Protein AF-A0A916QG65-F1 (af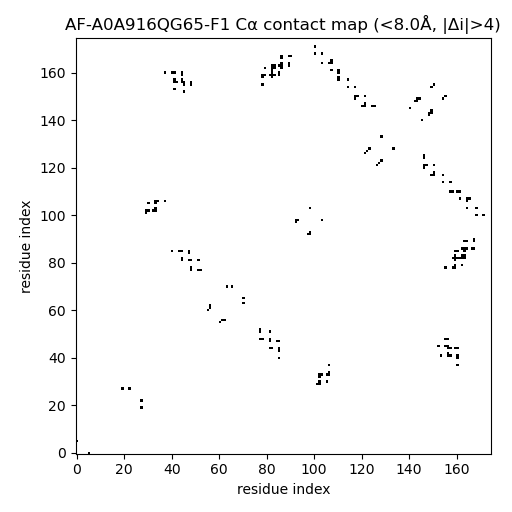db_monomer)

Mean predicted aligned error: 11.17 Å

Foldseek 3Di:
DDPVVVVVVVVVVVVVVVVQVVDDPVCNVLLVVLVVVLVVLLVQLLVQLVVLVVVCCVPVVDPDPDDPVVVVVVSVVSLLVSLVVSLVVVVVVCVVPPNDLSSLVSNLVVLVVVVVVLVVVCCVCPVVPDPPVVVVCPDPPPVCPDSVNCCVRVVSSSSSSNSSSVVVSVVVVVD

Organism: NCBI:txid2201249

Radius of gyration: 18.74 Å; Cα contacts (8 Å, |Δi|>4): 115; chains: 1; bounding box: 38×47×50 Å

pLDDT: mean 74.19, std 16.7, range [38.06, 95.38]

Sequence (175 aa):
MTWFEIVRIVALGLFLLILFALVKVENKRVFVKALLLLLIMIVVSTLCVVLLYLIDILTFGVTLNLKLGGQFLWLALILILAGIILYYFLRFLDRLHEIQIATLTVIEYYIQWTLIYVTVYQVAFSELGSDAIKKITKINASNLLDPSILVLFILPALISSWIAVVLLKNHKKAL

Solvent-accessible surface area (backbone atoms only — not comparable to full-atom values): 9614 Å² total; per-residue (Å²): 137,56,74,66,57,52,52,51,54,48,48,55,49,47,52,54,45,52,61,56,68,75,50,61,79,85,53,48,63,48,51,54,51,21,51,54,51,46,54,52,39,38,55,54,31,41,52,42,44,51,50,53,52,52,48,48,49,70,75,63,70,56,89,67,93,54,59,73,73,53,55,52,53,52,51,52,49,49,33,52,51,33,6,54,56,45,25,55,52,48,54,52,50,32,75,75,67,63,73,50,68,68,29,49,52,51,36,48,49,51,43,52,54,49,51,51,50,53,49,53,50,32,46,58,61,72,68,65,39,70,70,66,52,58,70,73,52,82,57,87,68,62,74,82,72,37,59,69,53,43,50,69,54,49,49,56,12,43,54,17,40,45,49,14,45,54,52,50,53,52,54,63,74,75,106

Secondary structure (DSSP, 8-state):
--HHHHHHHHHHHHHHHHHHHTS-GGGHHHHHHHHHHHHHHHHHHHHHHHHHHHHHHHHH-------HHHHHHHHHHHHHHHHHHHHHHHHHHHHHH---HHHHHHHHHHHHHHHHHHHHHHIIIIIS-SSHHHHH--S---GGG-HHHHHHHHHHHHHHHHHHHHHHHHHHH--

Structure (mmCIF, N/CA/C/O backbone):
data_AF-A0A916QG65-F1
#
_entry.id   AF-A0A916QG65-F1
#
loop_
_atom_site.group_PDB
_atom_site.id
_atom_site.type_symbol
_atom_site.label_atom_id
_atom_site.label_alt_id
_atom_site.label_comp_id
_atom_site.label_asym_id
_atom_site.label_entity_id
_atom_site.label_seq_id
_atom_site.pdbx_PDB_ins_code
_atom_site.Cartn_x
_atom_site.Cartn_y
_atom_site.Cartn_z
_atom_site.occupancy
_atom_site.B_iso_or_equiv
_atom_site.auth_seq_id
_atom_site.auth_comp_id
_atom_site.auth_asym_id
_atom_site.auth_atom_id
_atom_site.pdbx_PDB_model_num
ATOM 1 N N . MET A 1 1 ? -8.804 -20.542 -24.419 1.00 47.28 1 MET A N 1
ATOM 2 C CA . MET A 1 1 ? -8.420 -20.507 -22.993 1.00 47.28 1 MET A CA 1
ATOM 3 C C . MET A 1 1 ? -7.387 -21.604 -22.786 1.00 47.28 1 MET A C 1
ATOM 5 O O . MET A 1 1 ? -7.717 -22.765 -22.987 1.00 47.28 1 MET A O 1
ATOM 9 N N . THR A 1 2 ? -6.114 -21.260 -22.590 1.00 58.22 2 THR A N 1
ATOM 10 C CA . THR A 1 2 ? -5.028 -22.256 -22.564 1.00 58.22 2 THR A CA 1
ATOM 11 C C . THR A 1 2 ? -4.958 -22.929 -21.191 1.00 58.22 2 THR A C 1
ATOM 13 O O . THR A 1 2 ? -5.270 -22.314 -20.176 1.00 58.22 2 THR A O 1
ATOM 16 N N . TRP A 1 3 ? -4.544 -24.197 -21.144 1.00 38.06 3 TRP A N 1
ATOM 17 C CA . TRP A 1 3 ? -4.406 -24.998 -19.913 1.00 38.06 3 TRP A CA 1
ATOM 18 C C . TRP A 1 3 ? -3.640 -24.267 -18.791 1.00 38.06 3 TRP A C 1
ATOM 20 O O . TRP A 1 3 ? -4.000 -24.353 -17.621 1.00 38.06 3 TRP A O 1
ATOM 30 N N . PHE A 1 4 ? -2.647 -23.453 -19.154 1.00 40.69 4 PHE A N 1
ATOM 31 C CA . PHE A 1 4 ? -1.889 -22.617 -18.221 1.00 40.69 4 PHE A CA 1
ATOM 32 C C . PHE A 1 4 ? -2.692 -21.466 -17.594 1.00 40.69 4 PHE A C 1
ATOM 34 O O . PHE A 1 4 ? -2.468 -21.149 -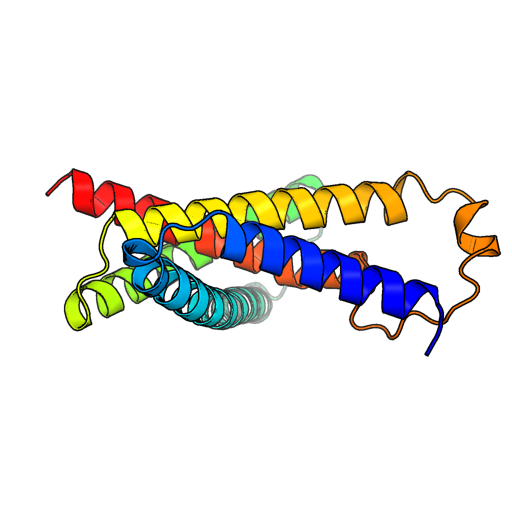16.429 1.00 40.69 4 PHE A O 1
ATOM 41 N N . GLU A 1 5 ? -3.634 -20.854 -18.316 1.00 45.16 5 GLU A N 1
ATOM 42 C CA . GLU A 1 5 ? -4.536 -19.827 -17.766 1.00 45.16 5 GLU A CA 1
ATOM 43 C C . GLU A 1 5 ? -5.450 -20.431 -16.696 1.00 45.16 5 GLU A C 1
ATOM 45 O O . GLU A 1 5 ? -5.646 -19.850 -15.632 1.00 45.16 5 GLU A O 1
ATOM 50 N N . ILE A 1 6 ? -5.940 -21.649 -16.948 1.00 49.03 6 ILE A N 1
ATOM 51 C CA . ILE A 1 6 ? -6.777 -22.397 -16.006 1.00 49.03 6 ILE A CA 1
ATOM 52 C C . ILE A 1 6 ? -5.970 -22.723 -14.750 1.00 49.03 6 ILE A C 1
ATOM 54 O O . ILE A 1 6 ? -6.428 -22.431 -13.653 1.00 49.03 6 ILE A O 1
ATOM 58 N N . VAL A 1 7 ? -4.741 -23.231 -14.886 1.00 53.44 7 VAL A N 1
ATOM 59 C CA . VAL A 1 7 ? -3.861 -23.519 -13.738 1.00 53.44 7 VAL A CA 1
ATOM 60 C C . VAL A 1 7 ? -3.555 -22.256 -12.923 1.00 53.44 7 VAL A C 1
ATOM 62 O O . VAL A 1 7 ? -3.520 -22.318 -11.697 1.00 53.44 7 VAL A O 1
ATOM 65 N N . ARG A 1 8 ? -3.388 -21.095 -13.568 1.00 50.28 8 ARG A N 1
ATOM 66 C CA . ARG A 1 8 ? -3.120 -19.812 -12.892 1.00 50.28 8 ARG A CA 1
ATOM 67 C C . ARG A 1 8 ? -4.330 -19.281 -12.129 1.00 50.28 8 ARG A C 1
ATOM 69 O O . ARG A 1 8 ? -4.194 -18.899 -10.970 1.00 50.28 8 ARG A O 1
ATOM 76 N N . ILE A 1 9 ? -5.508 -19.303 -12.748 1.00 60.38 9 ILE A N 1
ATOM 77 C CA . ILE A 1 9 ? -6.768 -18.903 -12.104 1.00 60.38 9 ILE A CA 1
ATOM 78 C C . ILE A 1 9 ? -7.106 -19.869 -10.964 1.00 60.38 9 ILE A C 1
ATOM 80 O O . ILE A 1 9 ? -7.526 -19.438 -9.894 1.00 60.38 9 ILE A O 1
ATOM 84 N N . VAL A 1 10 ? -6.853 -21.165 -11.154 1.00 58.31 10 VAL A N 1
ATOM 85 C CA . VAL A 1 10 ? -7.040 -22.197 -10.129 1.00 58.31 10 VAL A CA 1
ATOM 86 C C . VAL A 1 10 ? -6.043 -22.029 -8.983 1.00 58.31 10 VAL A C 1
ATOM 88 O O . VAL A 1 10 ? -6.447 -22.182 -7.839 1.00 58.31 10 VAL A O 1
ATOM 91 N N . ALA A 1 11 ? -4.788 -21.645 -9.237 1.00 60.34 11 ALA A N 1
ATOM 92 C CA . ALA A 1 11 ? -3.802 -21.378 -8.187 1.00 60.34 11 ALA A CA 1
ATOM 93 C C . ALA A 1 11 ? -4.138 -20.119 -7.368 1.00 60.34 11 ALA A C 1
ATOM 95 O O . ALA A 1 11 ? -4.067 -20.155 -6.142 1.00 60.34 11 ALA A O 1
ATOM 96 N N . LEU A 1 12 ? -4.567 -19.032 -8.021 1.00 60.31 12 LEU A N 1
ATOM 97 C CA . LEU A 1 12 ? -5.074 -17.826 -7.351 1.00 60.31 12 LEU A CA 1
ATOM 98 C C . LEU A 1 12 ? -6.352 -18.121 -6.553 1.00 60.31 12 LEU A C 1
ATOM 100 O O . LEU A 1 12 ? -6.478 -17.704 -5.404 1.00 60.31 12 LEU A O 1
ATOM 104 N N . GLY A 1 13 ? -7.267 -18.897 -7.135 1.0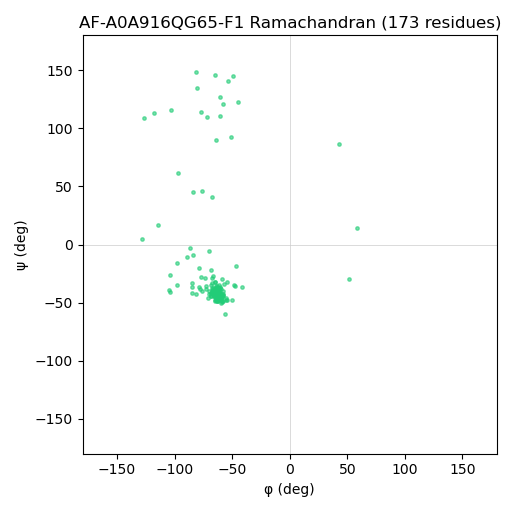0 67.06 13 GLY A N 1
ATOM 105 C CA . GLY A 1 13 ? -8.484 -19.363 -6.476 1.00 67.06 13 GLY A CA 1
ATOM 106 C C . GLY A 1 13 ? -8.194 -20.265 -5.277 1.00 67.06 13 GLY A C 1
ATOM 107 O O . GLY A 1 13 ? -8.800 -20.081 -4.228 1.00 67.06 13 GLY A O 1
ATOM 108 N N . LEU A 1 14 ? -7.231 -21.185 -5.390 1.00 57.72 14 LEU A N 1
ATOM 109 C CA . LEU A 1 14 ? -6.766 -22.053 -4.304 1.00 57.72 14 LEU A CA 1
ATOM 110 C C . LEU A 1 14 ? -6.076 -21.260 -3.202 1.00 57.72 14 LEU A C 1
ATOM 112 O O . LEU A 1 14 ? -6.323 -21.529 -2.035 1.00 57.72 14 LEU A O 1
ATOM 116 N N . PHE A 1 15 ? -5.262 -20.263 -3.542 1.00 64.56 15 PHE A N 1
ATOM 117 C CA . PHE A 1 15 ? -4.635 -19.389 -2.555 1.00 64.56 15 PHE A CA 1
ATOM 118 C C . PHE A 1 15 ? -5.687 -18.600 -1.762 1.00 64.56 15 PHE A C 1
ATOM 120 O O . PHE A 1 15 ? -5.664 -18.592 -0.530 1.00 64.56 15 PHE A O 1
ATOM 127 N N . LEU A 1 16 ? -6.678 -18.025 -2.452 1.00 59.81 16 LEU A N 1
ATOM 128 C CA . LEU A 1 16 ? -7.813 -17.346 -1.822 1.00 59.81 16 LEU A CA 1
ATOM 129 C C . LEU A 1 16 ? -8.686 -18.309 -0.999 1.00 59.81 16 LEU A C 1
ATOM 131 O O . LEU A 1 16 ? -9.133 -17.945 0.086 1.00 59.81 16 LEU A O 1
ATOM 135 N N . LEU A 1 17 ? -8.887 -19.546 -1.466 1.00 60.03 17 LEU A N 1
ATOM 136 C CA . LEU A 1 17 ? -9.632 -20.59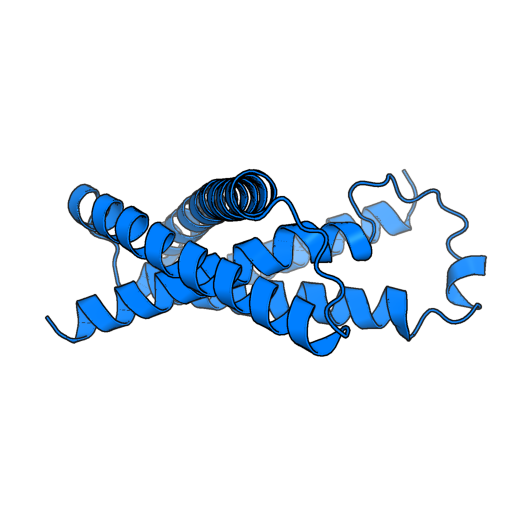3 -0.759 1.00 60.03 17 LEU A CA 1
ATOM 137 C C . LEU A 1 17 ? -8.898 -21.110 0.477 1.00 60.03 17 LEU A C 1
ATOM 139 O O . LEU A 1 17 ? -9.543 -21.323 1.493 1.00 60.03 17 LEU A O 1
ATOM 143 N N . ILE A 1 18 ? -7.578 -21.286 0.425 1.00 62.56 18 ILE A N 1
ATOM 144 C CA . ILE A 1 18 ? -6.756 -21.695 1.572 1.00 62.56 18 ILE A CA 1
ATOM 145 C C . ILE A 1 18 ? -6.781 -20.595 2.634 1.00 62.56 18 ILE A C 1
ATOM 147 O O . ILE A 1 18 ? -7.013 -20.880 3.808 1.00 62.56 18 ILE A O 1
ATOM 151 N N . LEU A 1 19 ? -6.646 -19.331 2.222 1.00 58.25 19 LEU A N 1
ATOM 152 C CA . LEU A 1 19 ? -6.799 -18.188 3.120 1.00 58.25 19 LEU A CA 1
ATOM 153 C C . LEU A 1 19 ? -8.211 -18.106 3.721 1.00 58.25 19 LEU A C 1
ATOM 155 O O . LEU A 1 19 ? -8.356 -17.785 4.896 1.00 58.25 19 LEU A O 1
ATOM 159 N N . PHE A 1 20 ? -9.249 -18.429 2.948 1.00 58.94 20 PHE A N 1
ATOM 160 C CA . PHE A 1 20 ? -10.633 -18.458 3.426 1.00 58.94 20 PHE A CA 1
ATOM 161 C C . PHE A 1 20 ? -10.928 -19.661 4.344 1.00 58.94 20 PHE A C 1
ATOM 163 O O . PHE A 1 20 ? -11.684 -19.534 5.309 1.00 58.94 20 PHE A O 1
ATOM 170 N N . ALA A 1 21 ? -10.326 -20.822 4.072 1.00 55.66 21 ALA A N 1
ATOM 171 C CA . ALA A 1 21 ? -10.514 -22.072 4.809 1.00 55.66 21 ALA A CA 1
ATOM 172 C C . ALA A 1 21 ? -9.753 -22.104 6.144 1.00 55.66 21 ALA A C 1
ATOM 174 O O . ALA A 1 21 ? -10.215 -22.736 7.091 1.00 55.66 21 ALA A O 1
ATOM 175 N N . LEU A 1 22 ? -8.635 -21.381 6.25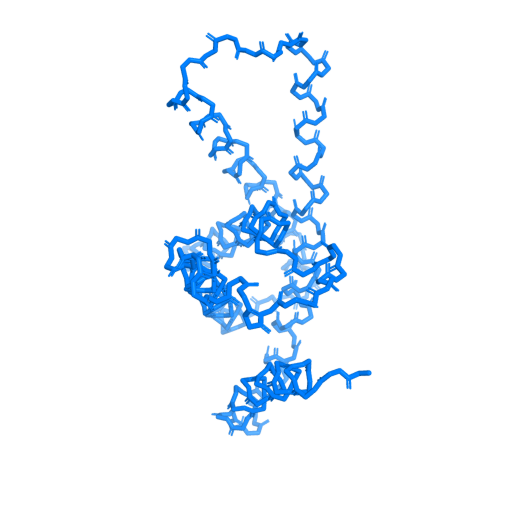7 1.00 56.47 22 LEU A N 1
ATOM 176 C CA . LEU A 1 22 ? -7.866 -21.247 7.501 1.00 56.47 22 LEU A CA 1
ATOM 177 C C . LEU A 1 22 ? -8.576 -20.406 8.582 1.00 56.47 22 LEU A C 1
ATOM 179 O O . LEU A 1 22 ? -8.098 -20.323 9.714 1.00 56.47 22 LEU A O 1
ATOM 183 N N . VAL A 1 23 ? -9.724 -19.788 8.279 1.00 52.91 23 VAL A N 1
ATOM 184 C CA . VAL A 1 23 ? -10.391 -18.832 9.175 1.00 52.91 23 VAL A CA 1
ATOM 185 C C . VAL A 1 23 ? -11.601 -19.455 9.884 1.00 52.91 23 VAL A C 1
ATOM 187 O O . VAL A 1 23 ? -12.626 -19.775 9.274 1.00 52.91 23 VAL A O 1
ATOM 190 N N . LYS A 1 24 ? -11.510 -19.557 11.222 1.00 53.09 24 LYS A N 1
ATOM 191 C CA . LYS A 1 24 ? -12.635 -19.885 12.121 1.00 53.09 24 LYS A CA 1
ATOM 192 C C . LYS A 1 24 ? -13.819 -18.930 11.896 1.00 53.09 24 LYS A C 1
ATOM 194 O O . LYS A 1 24 ? -13.641 -17.727 11.715 1.00 53.09 24 LYS A O 1
ATOM 199 N N . VAL A 1 25 ? -15.035 -19.480 11.945 1.00 52.06 25 VAL A N 1
ATOM 200 C CA . VAL A 1 25 ? -16.300 -18.864 11.489 1.00 52.06 25 VAL A CA 1
ATOM 201 C C . VAL A 1 25 ? -16.601 -17.481 12.097 1.00 52.06 25 VAL A C 1
ATOM 203 O O . VAL A 1 25 ? -17.131 -16.631 11.384 1.00 52.06 25 VAL A O 1
ATOM 206 N N . GLU A 1 26 ? -16.194 -17.198 13.338 1.00 52.47 26 GLU A N 1
ATOM 207 C CA . GLU A 1 26 ? -16.375 -15.875 13.970 1.00 52.47 26 GLU A CA 1
ATOM 208 C C . GLU A 1 26 ? -15.536 -14.755 13.325 1.00 52.47 26 GLU A C 1
ATOM 210 O O . GLU A 1 26 ? -16.001 -13.622 13.199 1.00 52.47 26 GLU A O 1
ATOM 215 N N . ASN A 1 27 ? -14.341 -15.064 12.812 1.00 62.19 27 ASN A N 1
ATOM 216 C CA . ASN A 1 27 ? -13.421 -14.071 12.240 1.00 62.19 27 ASN A CA 1
ATOM 217 C C . ASN A 1 27 ? -13.677 -13.767 10.754 1.00 62.19 27 ASN A C 1
ATOM 219 O O . ASN A 1 27 ? -13.040 -12.881 10.179 1.00 62.19 27 ASN A O 1
ATOM 223 N N . LYS A 1 28 ? -14.642 -14.445 10.117 1.00 68.81 28 LYS A N 1
ATOM 224 C CA . LYS A 1 28 ? -14.942 -14.263 8.685 1.00 68.81 28 LYS A CA 1
ATOM 225 C C . LYS A 1 28 ? -15.392 -12.838 8.351 1.00 68.81 28 LYS A C 1
ATOM 227 O O . LYS A 1 28 ? -15.033 -12.315 7.300 1.00 68.81 28 LYS A O 1
ATOM 232 N N . ARG A 1 29 ? -16.128 -12.173 9.252 1.00 73.75 29 ARG A N 1
ATOM 233 C CA . ARG A 1 29 ? -16.560 -10.776 9.049 1.00 73.75 29 ARG A CA 1
ATOM 234 C C . ARG A 1 29 ? -15.386 -9.798 9.064 1.00 73.75 29 ARG A C 1
ATOM 236 O O . ARG A 1 29 ? -15.355 -8.891 8.240 1.00 73.75 29 ARG A O 1
ATOM 243 N N . VAL A 1 30 ? -14.424 -9.995 9.968 1.00 78.62 30 VAL A N 1
ATOM 244 C CA . VAL A 1 30 ? -13.197 -9.182 10.048 1.00 78.62 30 VAL A CA 1
ATOM 245 C C . VAL A 1 30 ? -12.377 -9.342 8.769 1.00 78.62 30 VAL A C 1
ATOM 247 O O . VAL A 1 30 ? -11.908 -8.357 8.214 1.00 78.62 30 VAL A O 1
ATOM 250 N N . PHE A 1 31 ? -12.286 -10.568 8.255 1.00 76.69 31 PHE A N 1
ATOM 251 C CA . PHE A 1 31 ? -11.566 -10.889 7.025 1.00 76.69 31 PHE A CA 1
ATOM 252 C C . PHE A 1 31 ? -12.193 -10.238 5.782 1.00 76.69 31 PHE A C 1
ATOM 254 O O . PHE A 1 31 ? -11.507 -9.558 5.028 1.00 76.69 31 PHE A O 1
ATOM 261 N N . VAL A 1 32 ? -13.513 -10.361 5.597 1.00 78.69 32 VAL A N 1
ATOM 262 C CA . VAL A 1 32 ? -14.213 -9.722 4.465 1.00 78.69 32 VAL A CA 1
ATOM 263 C C . VAL A 1 32 ? -14.130 -8.196 4.549 1.00 78.69 32 VAL A C 1
ATOM 265 O O . VAL A 1 32 ? -13.879 -7.544 3.538 1.00 78.69 32 VAL A O 1
ATOM 268 N N . LYS A 1 33 ? -14.282 -7.618 5.749 1.00 83.44 33 LYS A N 1
ATOM 269 C CA . LYS A 1 33 ? -14.088 -6.175 5.962 1.00 83.44 33 LYS A CA 1
ATOM 270 C C . LYS A 1 33 ? -12.662 -5.740 5.621 1.00 83.44 33 LYS A C 1
ATOM 272 O O . LYS A 1 33 ? -12.496 -4.727 4.952 1.00 83.44 33 LYS A O 1
ATOM 277 N N . ALA A 1 34 ? -11.654 -6.504 6.045 1.00 84.38 34 ALA A N 1
ATOM 278 C CA . ALA A 1 34 ? -10.253 -6.243 5.728 1.00 84.38 34 ALA A CA 1
ATOM 279 C C . ALA A 1 34 ? -9.997 -6.293 4.217 1.00 84.38 34 ALA A C 1
ATOM 281 O O . ALA A 1 34 ? -9.349 -5.400 3.684 1.00 84.38 34 ALA A O 1
ATOM 282 N N . LEU A 1 35 ? -10.545 -7.292 3.522 1.00 83.50 35 LEU A N 1
ATOM 283 C CA . LEU A 1 35 ? -10.402 -7.426 2.075 1.00 83.50 35 LEU A CA 1
ATOM 284 C C . LEU A 1 35 ? -11.043 -6.245 1.334 1.00 83.50 35 LEU A C 1
ATOM 286 O O . LEU A 1 35 ? -10.414 -5.648 0.467 1.00 83.50 35 LEU A O 1
ATOM 290 N N . LEU A 1 36 ? -12.276 -5.878 1.697 1.00 84.62 36 LEU A N 1
ATOM 291 C CA . LEU A 1 36 ? -12.984 -4.758 1.076 1.00 84.62 36 LEU A CA 1
ATOM 292 C C . LEU A 1 36 ? -12.253 -3.435 1.334 1.00 84.62 36 LEU A C 1
ATOM 294 O O . LEU A 1 36 ? -12.052 -2.651 0.408 1.00 84.62 36 LEU A O 1
ATOM 298 N N . LEU A 1 37 ? -11.799 -3.214 2.570 1.00 88.31 37 LEU A N 1
ATOM 299 C CA . LEU A 1 37 ? -11.019 -2.033 2.925 1.00 88.31 37 LEU A CA 1
ATOM 300 C C . LEU A 1 37 ? -9.690 -1.992 2.157 1.00 88.31 37 LEU A C 1
ATOM 302 O O . LEU A 1 37 ? -9.338 -0.940 1.635 1.00 88.31 37 LEU A O 1
ATOM 306 N N . LEU A 1 38 ? -8.997 -3.124 2.006 1.00 87.00 38 LEU A N 1
ATOM 307 C CA . LEU A 1 38 ? -7.773 -3.217 1.209 1.00 87.00 38 LEU A CA 1
ATOM 308 C C . LEU A 1 38 ? -8.017 -2.872 -0.267 1.00 87.00 38 LEU A C 1
ATOM 310 O O . LEU A 1 38 ? -7.225 -2.138 -0.848 1.00 87.00 38 LEU A O 1
ATOM 314 N N . LEU A 1 39 ? -9.112 -3.342 -0.871 1.00 84.00 39 LEU A N 1
ATOM 315 C CA . LEU A 1 39 ? -9.452 -2.996 -2.257 1.00 84.00 39 LEU A CA 1
ATOM 316 C C . LEU A 1 39 ? -9.665 -1.487 -2.427 1.00 84.00 39 LEU A C 1
ATOM 318 O O . LEU A 1 39 ? -9.129 -0.896 -3.364 1.00 84.00 39 LEU A O 1
ATOM 322 N N 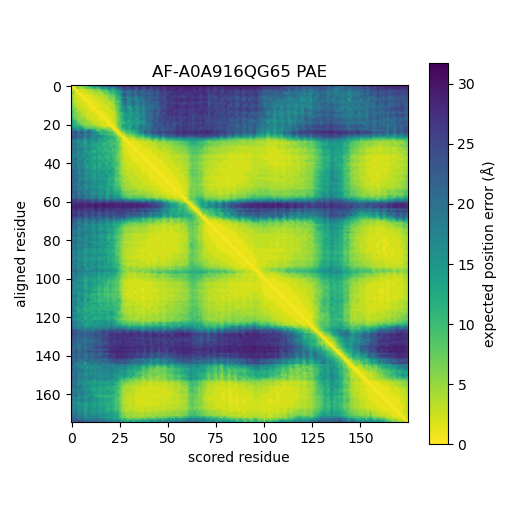. ILE A 1 40 ? -10.385 -0.851 -1.496 1.00 88.81 40 ILE A N 1
ATOM 323 C CA . ILE A 1 40 ? -10.550 0.610 -1.484 1.00 88.81 40 ILE A CA 1
ATOM 324 C C . ILE A 1 40 ? -9.187 1.293 -1.330 1.00 88.81 40 ILE A C 1
ATOM 326 O O . ILE A 1 40 ? -8.885 2.228 -2.068 1.00 88.81 40 ILE A O 1
ATOM 330 N N . MET A 1 41 ? -8.348 0.816 -0.406 1.00 90.44 41 MET A N 1
ATOM 331 C CA . MET A 1 41 ? -7.017 1.377 -0.172 1.00 90.44 41 MET A CA 1
ATOM 332 C C . MET A 1 41 ? -6.130 1.292 -1.410 1.00 90.44 41 MET A C 1
ATOM 334 O O . MET A 1 41 ? -5.479 2.278 -1.728 1.00 90.44 41 MET A O 1
ATOM 338 N N . ILE A 1 42 ? -6.146 0.175 -2.143 1.00 86.44 42 ILE A N 1
ATOM 339 C CA . ILE A 1 42 ? -5.380 0.024 -3.385 1.00 86.44 42 ILE A CA 1
ATOM 340 C C . ILE A 1 42 ? -5.830 1.060 -4.420 1.00 86.44 42 ILE A C 1
ATOM 342 O O . ILE A 1 42 ? -4.980 1.725 -5.001 1.00 86.44 42 ILE A O 1
ATOM 346 N N . VAL A 1 43 ? -7.139 1.247 -4.619 1.00 86.81 43 VAL A N 1
ATOM 347 C CA . VAL A 1 43 ? -7.668 2.229 -5.586 1.00 86.81 43 VAL A CA 1
ATOM 348 C C . VAL A 1 43 ? -7.329 3.666 -5.182 1.00 86.81 43 VAL A C 1
ATOM 350 O O . VAL A 1 43 ? -6.894 4.460 -6.009 1.00 86.81 43 VAL A O 1
ATOM 353 N N . VAL A 1 44 ? -7.501 4.023 -3.909 1.00 89.81 44 VAL A N 1
ATOM 354 C CA . VAL A 1 44 ? -7.161 5.373 -3.433 1.00 89.81 44 VAL A CA 1
ATOM 355 C C . VAL A 1 44 ? -5.650 5.600 -3.504 1.00 89.81 44 VAL A C 1
ATOM 357 O O . VAL A 1 44 ? -5.204 6.665 -3.920 1.00 89.81 44 VAL A O 1
ATOM 360 N N . SER A 1 45 ? -4.854 4.588 -3.158 1.00 90.50 45 SER A N 1
ATOM 361 C CA . SER A 1 45 ? -3.396 4.645 -3.213 1.00 90.50 45 SER A CA 1
ATOM 362 C C . SER A 1 45 ? -2.883 4.831 -4.640 1.00 90.50 45 SER A C 1
ATOM 364 O O . SER A 1 45 ? -2.050 5.708 -4.865 1.00 90.50 45 SER A O 1
ATOM 366 N N . THR A 1 46 ? -3.402 4.083 -5.622 1.00 87.00 46 THR A N 1
ATOM 367 C CA . THR A 1 46 ? -3.011 4.263 -7.029 1.00 87.00 46 THR A CA 1
ATOM 368 C C . THR A 1 46 ? -3.355 5.661 -7.526 1.00 87.00 46 THR A C 1
ATOM 370 O O . THR A 1 46 ? -2.505 6.304 -8.137 1.00 87.00 46 THR A O 1
ATOM 373 N N . LEU A 1 47 ? -4.550 6.174 -7.210 1.00 89.12 47 LEU A N 1
ATOM 374 C CA . LEU A 1 47 ? -4.933 7.548 -7.543 1.00 89.12 47 LEU A CA 1
ATOM 375 C C . LEU A 1 47 ? -3.986 8.570 -6.902 1.00 89.12 47 LEU A C 1
ATOM 377 O O . LEU A 1 47 ? -3.524 9.477 -7.589 1.00 89.12 47 LEU A O 1
ATOM 381 N N . CYS A 1 48 ? -3.639 8.410 -5.621 1.00 89.75 48 CYS A N 1
ATOM 382 C CA . CYS A 1 48 ? -2.687 9.290 -4.940 1.00 89.75 48 CYS A CA 1
ATOM 383 C C . CYS A 1 48 ? -1.299 9.266 -5.592 1.00 89.75 48 CYS A C 1
ATOM 385 O O . CYS A 1 48 ? -0.728 10.326 -5.830 1.00 89.75 48 CYS A O 1
ATOM 387 N N . VAL A 1 49 ? -0.762 8.083 -5.901 1.00 87.94 49 VAL A N 1
ATOM 388 C CA . VAL A 1 49 ? 0.554 7.947 -6.546 1.00 87.94 49 VAL A CA 1
ATOM 389 C C . VAL A 1 49 ? 0.549 8.591 -7.932 1.00 87.94 49 VAL A C 1
ATOM 391 O O . VAL A 1 49 ? 1.455 9.359 -8.245 1.00 87.94 49 VAL A O 1
ATOM 394 N N . VAL A 1 50 ? -0.486 8.338 -8.740 1.00 87.38 50 VAL A N 1
ATOM 395 C CA . VAL A 1 50 ? -0.623 8.937 -10.077 1.00 87.38 50 VAL A CA 1
ATOM 396 C C . VAL A 1 50 ? -0.729 10.459 -9.988 1.00 87.38 50 VAL A C 1
ATOM 398 O O . VAL A 1 50 ? -0.052 11.154 -10.739 1.00 87.38 50 VAL A O 1
ATOM 401 N N . LEU A 1 51 ? -1.524 10.992 -9.057 1.00 88.75 51 LEU A N 1
ATOM 402 C CA . LEU A 1 51 ? -1.654 12.437 -8.860 1.00 88.75 51 LEU A CA 1
ATOM 403 C C . LEU A 1 51 ? -0.334 13.082 -8.433 1.00 88.75 51 LEU A C 1
ATOM 405 O O . LEU A 1 51 ? 0.038 14.110 -8.988 1.00 88.75 51 LEU A O 1
ATOM 409 N N . LEU A 1 52 ? 0.393 12.480 -7.488 1.00 88.81 52 LEU A N 1
ATOM 410 C CA . LEU A 1 52 ? 1.698 12.991 -7.060 1.00 88.81 52 LEU A CA 1
ATOM 411 C C . LEU A 1 52 ? 2.717 12.972 -8.202 1.00 88.81 52 LEU A C 1
ATOM 413 O O . LEU A 1 52 ? 3.466 13.930 -8.362 1.00 88.81 52 LEU A O 1
ATOM 417 N N . TYR A 1 53 ? 2.702 11.924 -9.026 1.00 84.56 53 TYR A N 1
ATOM 418 C CA . TYR A 1 53 ? 3.561 11.831 -10.203 1.00 84.56 53 TYR A CA 1
ATOM 419 C C . TYR A 1 53 ? 3.200 12.870 -11.278 1.00 84.56 53 TYR A C 1
ATOM 421 O O . TYR A 1 53 ? 4.078 13.477 -11.882 1.00 84.56 53 TYR A O 1
ATOM 429 N N . LEU A 1 54 ? 1.906 13.135 -11.494 1.00 85.44 54 LEU A N 1
ATOM 430 C CA . LEU A 1 54 ? 1.451 14.192 -12.403 1.00 85.44 54 LEU A CA 1
ATOM 431 C C . LEU A 1 54 ? 1.851 15.585 -11.909 1.00 85.44 54 LEU A C 1
ATOM 433 O O . LEU A 1 54 ? 2.290 16.409 -12.708 1.00 85.44 54 LEU A O 1
ATOM 437 N N . ILE A 1 55 ? 1.709 15.846 -10.606 1.00 86.69 55 ILE A N 1
ATOM 438 C CA . ILE A 1 55 ? 2.141 17.108 -9.995 1.00 86.69 55 ILE A CA 1
ATOM 439 C C . ILE A 1 55 ? 3.641 17.296 -10.212 1.00 86.69 55 ILE A C 1
ATOM 441 O O . ILE A 1 55 ? 4.034 18.361 -10.672 1.00 86.69 55 ILE A O 1
ATOM 445 N N . ASP A 1 56 ? 4.448 16.264 -9.961 1.00 83.56 56 ASP A N 1
ATOM 446 C CA . ASP A 1 56 ? 5.901 16.296 -10.156 1.00 83.56 56 ASP A CA 1
ATOM 447 C C . ASP A 1 56 ? 6.290 16.706 -11.589 1.00 83.56 56 ASP A C 1
ATOM 449 O O . ASP A 1 56 ? 7.070 17.644 -11.784 1.00 83.56 56 ASP A O 1
ATOM 453 N N . ILE A 1 57 ? 5.657 16.091 -12.596 1.00 82.06 57 ILE A N 1
ATOM 454 C CA . ILE A 1 57 ? 5.857 16.438 -14.012 1.00 82.06 57 ILE A CA 1
ATOM 455 C C . ILE A 1 57 ? 5.494 17.905 -14.285 1.00 82.06 57 ILE A C 1
ATOM 457 O O . ILE A 1 57 ? 6.226 18.594 -14.995 1.00 82.06 57 ILE A O 1
ATOM 461 N N . LEU A 1 58 ? 4.379 18.393 -13.735 1.00 83.19 58 LEU A N 1
ATOM 462 C CA . LEU A 1 58 ? 3.889 19.755 -13.972 1.00 83.19 58 LEU A CA 1
ATOM 463 C C . LEU A 1 58 ? 4.723 20.830 -13.263 1.00 83.19 58 LEU A C 1
ATOM 465 O O . LEU A 1 58 ? 4.913 21.908 -13.822 1.00 83.19 58 LEU A O 1
ATOM 469 N N . THR A 1 59 ? 5.199 20.572 -12.042 1.00 79.31 59 THR A N 1
ATOM 470 C CA . THR A 1 59 ? 5.922 21.569 -11.238 1.00 79.31 59 THR A CA 1
ATOM 471 C C . THR A 1 59 ? 7.398 21.627 -11.565 1.00 79.31 59 THR A C 1
ATOM 473 O O . THR A 1 59 ? 7.968 22.715 -11.623 1.00 79.31 59 THR A O 1
ATOM 476 N N . PHE A 1 60 ? 8.030 20.471 -11.757 1.00 71.44 60 PHE A N 1
ATOM 477 C CA . PHE A 1 60 ? 9.466 20.419 -11.983 1.00 71.44 60 PHE A CA 1
ATOM 478 C C . PHE A 1 60 ? 9.811 20.326 -13.461 1.00 71.44 60 PH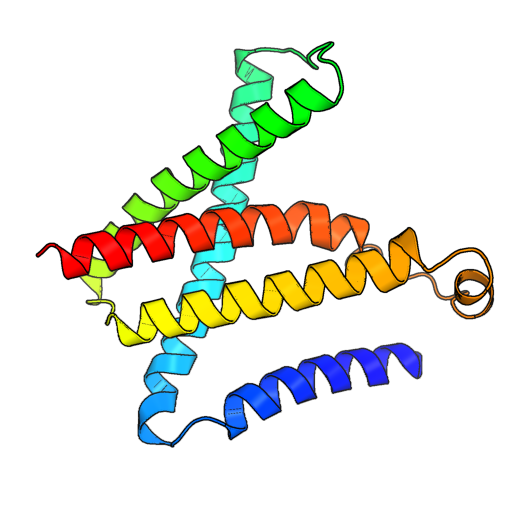E A C 1
ATOM 480 O O . PHE A 1 60 ? 10.949 20.622 -13.792 1.00 71.44 60 PHE A O 1
ATOM 487 N N . GLY A 1 61 ? 8.867 19.987 -14.354 1.00 64.56 61 GLY A N 1
ATOM 488 C CA . GLY A 1 61 ? 9.064 20.005 -15.812 1.00 64.56 61 GLY A CA 1
ATOM 489 C C . GLY A 1 61 ? 10.209 19.117 -16.302 1.00 64.56 61 GLY A C 1
ATOM 490 O O . GLY A 1 61 ? 10.691 19.276 -17.422 1.00 64.56 61 GLY A O 1
ATOM 491 N N . VAL A 1 62 ? 10.705 18.223 -15.453 1.00 56.50 62 VAL A N 1
ATOM 492 C CA . VAL A 1 62 ? 12.025 17.643 -15.616 1.00 56.50 62 VAL A CA 1
ATOM 493 C C . VAL A 1 62 ? 11.905 16.123 -15.591 1.00 56.50 62 VAL A C 1
ATOM 495 O O . VAL A 1 62 ? 11.745 15.488 -14.553 1.00 56.50 62 VAL A O 1
ATOM 498 N N . THR A 1 63 ? 12.111 15.517 -16.760 1.00 51.75 63 THR A N 1
ATOM 499 C CA . THR A 1 63 ? 12.812 14.234 -16.835 1.00 51.75 63 THR A CA 1
ATOM 500 C C . THR A 1 63 ? 14.237 14.479 -16.355 1.00 51.75 63 THR A C 1
ATOM 502 O O . THR A 1 63 ? 15.120 14.893 -17.107 1.00 51.75 63 THR A O 1
ATOM 505 N N . LEU A 1 64 ? 14.408 14.317 -15.047 1.00 50.72 64 LEU A N 1
ATOM 506 C CA . LEU A 1 64 ? 15.637 14.548 -14.305 1.00 50.72 64 LEU A CA 1
ATOM 507 C C . LEU A 1 64 ? 16.709 13.647 -14.907 1.00 50.72 64 LEU A C 1
ATOM 509 O O . LEU A 1 64 ? 16.588 12.421 -14.900 1.00 50.72 64 LEU A O 1
ATOM 513 N N . ASN A 1 65 ? 17.780 14.284 -15.381 1.00 51.78 65 ASN A N 1
ATOM 514 C CA . ASN A 1 65 ? 19.054 13.685 -15.775 1.00 51.78 65 ASN A CA 1
ATOM 515 C C . ASN A 1 65 ? 19.788 13.120 -14.533 1.00 51.78 65 ASN A C 1
ATOM 517 O O . ASN A 1 65 ? 20.984 13.320 -14.322 1.00 51.78 65 ASN A O 1
ATOM 521 N N . LEU A 1 66 ? 19.035 12.489 -13.631 1.00 54.78 66 LEU A N 1
ATOM 522 C CA . LEU A 1 66 ? 19.526 11.827 -12.442 1.00 54.78 66 LEU A CA 1
ATOM 523 C C . LEU A 1 66 ? 20.038 10.459 -12.841 1.00 54.78 66 LEU A C 1
ATOM 525 O O . LEU A 1 66 ? 19.356 9.693 -13.520 1.00 54.78 66 LEU A O 1
ATOM 529 N N . LYS A 1 67 ? 21.220 10.124 -12.328 1.00 59.91 67 LYS A N 1
ATOM 530 C CA . LYS A 1 67 ? 21.697 8.741 -12.294 1.00 59.91 67 LYS A CA 1
ATOM 531 C C . LYS A 1 67 ? 20.587 7.847 -11.723 1.00 59.91 67 LYS A C 1
ATOM 533 O O . LYS A 1 67 ? 19.888 8.273 -10.806 1.00 59.91 67 LYS A O 1
ATOM 538 N N . LEU A 1 68 ? 20.477 6.612 -12.217 1.00 55.88 68 LEU A N 1
ATOM 539 C CA . LEU A 1 68 ? 19.459 5.615 -11.830 1.00 55.88 68 LEU A CA 1
ATOM 540 C C . LEU A 1 68 ? 19.175 5.553 -10.312 1.00 55.88 68 LEU A C 1
ATOM 542 O O . LEU A 1 68 ? 18.025 5.419 -9.902 1.00 55.88 68 LEU A O 1
ATOM 546 N N . GLY A 1 69 ? 20.197 5.734 -9.465 1.00 58.75 69 GLY A N 1
ATOM 547 C CA . GLY A 1 69 ? 20.034 5.777 -8.004 1.00 58.75 69 GLY A CA 1
ATOM 548 C C . GLY A 1 69 ? 19.199 6.954 -7.472 1.00 58.75 69 GLY A C 1
ATOM 549 O O . GLY A 1 69 ? 18.481 6.796 -6.489 1.00 58.75 69 GLY A O 1
ATOM 550 N N . GLY A 1 70 ? 19.238 8.118 -8.125 1.00 74.06 70 GLY A N 1
ATOM 551 C CA . GLY A 1 70 ? 18.418 9.273 -7.756 1.00 74.06 70 GLY A CA 1
ATOM 552 C C . GLY A 1 70 ? 16.939 9.046 -8.061 1.00 74.06 70 GLY A C 1
ATOM 553 O O . GLY A 1 70 ? 16.095 9.325 -7.219 1.00 74.06 70 GLY A O 1
ATOM 554 N N . GLN A 1 71 ? 16.622 8.475 -9.226 1.00 71.88 71 GLN A N 1
ATOM 555 C CA . GLN A 1 71 ? 15.239 8.200 -9.646 1.00 71.88 71 GLN A CA 1
ATOM 556 C C . GLN A 1 71 ? 14.530 7.218 -8.704 1.00 71.88 71 GLN A C 1
ATOM 558 O O . GLN A 1 71 ? 13.360 7.406 -8.378 1.00 71.88 71 GLN A O 1
ATOM 563 N N . PHE A 1 72 ? 15.255 6.211 -8.206 1.00 73.88 72 PHE A N 1
ATOM 564 C CA . PHE A 1 72 ? 14.724 5.276 -7.216 1.00 73.88 72 PHE A CA 1
ATOM 565 C C . PHE A 1 72 ? 14.354 5.967 -5.893 1.00 73.88 72 PHE A C 1
ATOM 567 O O . PHE A 1 72 ? 13.261 5.751 -5.370 1.00 73.88 72 PHE A O 1
ATOM 574 N N . LEU A 1 73 ? 15.233 6.830 -5.371 1.00 81.69 73 LEU A N 1
ATOM 575 C CA . LEU A 1 73 ? 14.976 7.599 -4.147 1.00 81.69 73 LEU A CA 1
ATOM 576 C C . LEU A 1 73 ? 13.769 8.533 -4.293 1.00 81.69 73 LEU A C 1
ATOM 578 O O . LEU A 1 73 ? 12.956 8.622 -3.374 1.00 81.69 73 LEU A O 1
ATOM 582 N N . TRP A 1 74 ? 13.617 9.184 -5.447 1.00 82.75 74 TRP A N 1
ATOM 583 C CA . TRP A 1 74 ? 12.453 10.028 -5.729 1.00 82.75 74 TRP A CA 1
ATOM 584 C C . TRP A 1 74 ? 11.152 9.237 -5.749 1.00 82.75 74 TRP A C 1
ATOM 586 O O . TRP A 1 74 ? 10.180 9.642 -5.113 1.00 82.75 74 TRP A O 1
ATOM 596 N N . LEU A 1 75 ? 11.143 8.076 -6.406 1.00 82.81 75 LEU A N 1
ATOM 597 C CA . LEU A 1 75 ? 9.977 7.201 -6.406 1.00 82.81 75 LEU A CA 1
ATOM 598 C C . LEU A 1 75 ? 9.640 6.741 -4.982 1.00 82.81 75 LEU A C 1
ATOM 600 O O . LEU A 1 75 ? 8.488 6.839 -4.571 1.00 82.81 75 LEU A O 1
ATOM 604 N N . ALA A 1 76 ? 10.634 6.329 -4.192 1.00 86.94 76 ALA A N 1
ATOM 605 C CA . ALA A 1 76 ? 10.429 5.970 -2.790 1.00 86.94 76 ALA A CA 1
ATOM 606 C C . ALA A 1 76 ? 9.827 7.128 -1.970 1.00 86.94 76 ALA A C 1
ATOM 608 O O . ALA A 1 76 ? 8.920 6.906 -1.167 1.00 86.94 76 ALA A O 1
ATOM 609 N N . LEU A 1 77 ? 10.27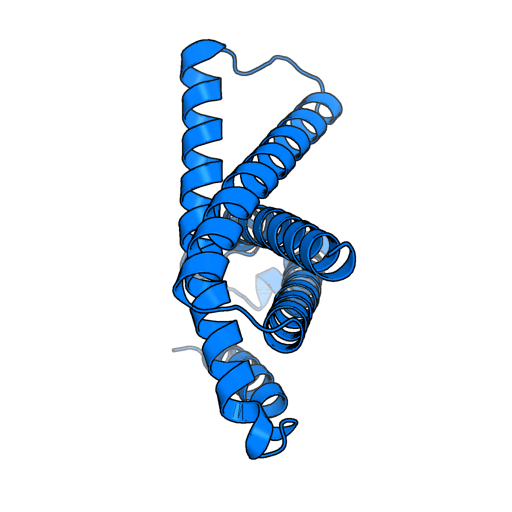3 8.366 -2.203 1.00 89.69 77 LEU A N 1
ATOM 610 C CA . LEU A 1 77 ? 9.733 9.554 -1.543 1.00 89.69 77 LEU A CA 1
ATOM 611 C C . LEU A 1 77 ? 8.261 9.799 -1.911 1.00 89.69 77 LEU A C 1
ATOM 613 O O . LEU A 1 77 ? 7.445 10.045 -1.022 1.00 89.69 77 LEU A O 1
ATOM 617 N N . ILE A 1 78 ? 7.899 9.648 -3.190 1.00 89.50 78 ILE A N 1
ATOM 618 C CA . ILE A 1 78 ? 6.503 9.709 -3.653 1.00 89.50 78 ILE A CA 1
ATOM 619 C C . ILE A 1 78 ? 5.655 8.637 -2.956 1.00 89.50 78 ILE A C 1
ATOM 621 O O . ILE A 1 78 ? 4.557 8.938 -2.489 1.00 89.50 78 ILE A O 1
ATOM 625 N N . LEU A 1 79 ? 6.160 7.405 -2.826 1.00 91.56 79 LEU A N 1
ATOM 626 C CA . LEU A 1 79 ? 5.438 6.319 -2.149 1.00 91.56 79 LEU A CA 1
ATOM 627 C C . LEU A 1 79 ? 5.208 6.602 -0.662 1.00 91.56 79 LEU A C 1
ATOM 629 O O . LEU A 1 79 ? 4.119 6.336 -0.148 1.00 91.56 79 LEU A O 1
ATOM 633 N N . ILE A 1 80 ? 6.210 7.154 0.026 1.00 93.56 80 ILE A N 1
ATOM 634 C CA . ILE A 1 80 ? 6.092 7.542 1.435 1.00 93.56 80 ILE A CA 1
ATOM 635 C C . ILE A 1 80 ? 5.043 8.646 1.589 1.00 93.56 80 ILE A C 1
ATOM 637 O O . ILE A 1 80 ? 4.148 8.523 2.426 1.00 93.56 80 ILE A O 1
ATOM 641 N N . LEU A 1 81 ? 5.098 9.689 0.754 1.00 92.94 81 LEU A N 1
ATOM 642 C CA . LEU A 1 81 ? 4.112 10.774 0.762 1.00 92.94 81 LEU A CA 1
ATOM 643 C C . LEU A 1 81 ? 2.698 10.258 0.474 1.00 92.94 81 LEU A C 1
ATOM 645 O O . LEU A 1 81 ? 1.766 10.588 1.209 1.00 92.94 81 LEU A O 1
ATOM 649 N N . ALA A 1 82 ? 2.540 9.390 -0.528 1.00 93.88 82 ALA A N 1
ATOM 650 C CA . ALA A 1 82 ? 1.269 8.737 -0.822 1.00 93.88 82 ALA A CA 1
ATOM 651 C C . ALA A 1 82 ? 0.758 7.940 0.387 1.00 93.88 82 ALA A C 1
ATOM 653 O O . ALA A 1 82 ? -0.415 8.033 0.737 1.00 93.88 82 ALA A O 1
ATOM 654 N N . GLY A 1 83 ? 1.637 7.191 1.065 1.00 93.81 83 GLY A N 1
ATOM 655 C CA . GLY A 1 83 ? 1.305 6.453 2.287 1.00 93.81 83 GLY A CA 1
ATOM 656 C C . GLY A 1 83 ? 0.846 7.353 3.438 1.00 93.81 83 GLY A C 1
ATOM 657 O O . GLY A 1 83 ? -0.105 7.014 4.139 1.00 93.81 83 GLY A O 1
ATOM 658 N N . ILE A 1 84 ? 1.458 8.529 3.607 1.00 94.94 84 ILE A N 1
ATOM 659 C CA . ILE A 1 84 ? 1.051 9.514 4.623 1.00 94.94 84 ILE A CA 1
ATOM 660 C C . ILE A 1 84 ? -0.323 10.112 4.291 1.00 94.94 84 ILE A C 1
ATOM 662 O O . ILE A 1 84 ? -1.180 10.208 5.170 1.00 94.94 84 ILE A O 1
ATOM 666 N N . ILE A 1 85 ? -0.573 10.482 3.032 1.00 94.19 85 ILE A N 1
ATOM 667 C CA . ILE A 1 85 ? -1.887 10.987 2.595 1.00 94.19 85 ILE A CA 1
ATOM 668 C C . ILE A 1 85 ? -2.963 9.919 2.828 1.00 94.19 85 ILE A C 1
ATOM 670 O O . ILE A 1 85 ? -4.015 10.192 3.413 1.00 94.19 85 ILE A O 1
ATOM 674 N N . LEU A 1 86 ? -2.668 8.679 2.440 1.00 94.62 86 LEU A N 1
ATOM 675 C CA . LEU A 1 86 ? -3.563 7.545 2.619 1.00 94.62 86 LEU A CA 1
ATOM 676 C C . LEU A 1 86 ? -3.799 7.218 4.102 1.00 94.62 86 LEU A C 1
ATOM 678 O O . LEU A 1 86 ? -4.900 6.815 4.466 1.00 94.62 86 LEU A O 1
ATOM 682 N N . TYR A 1 87 ? -2.817 7.447 4.978 1.00 95.38 87 TYR A N 1
ATOM 683 C CA . TYR A 1 87 ? -3.003 7.355 6.428 1.00 95.38 87 TYR A CA 1
ATOM 684 C C . TYR A 1 87 ? -4.070 8.336 6.931 1.00 95.38 87 TYR A C 1
ATOM 686 O O . TYR A 1 87 ? -4.940 7.937 7.707 1.00 95.38 87 TYR A O 1
ATOM 694 N N . TYR A 1 88 ? -4.062 9.595 6.479 1.00 93.94 88 TYR A N 1
ATOM 695 C CA . TYR A 1 88 ? -5.103 10.555 6.864 1.00 93.94 88 TYR A CA 1
ATOM 696 C C . TYR A 1 88 ? -6.485 10.137 6.359 1.00 93.94 88 TYR A C 1
ATOM 698 O O . TYR A 1 88 ? -7.460 10.236 7.107 1.00 93.94 88 TYR A O 1
ATOM 706 N N . PHE A 1 89 ? -6.565 9.607 5.136 1.00 93.25 89 PHE A N 1
ATOM 707 C CA . PHE A 1 89 ? -7.794 9.015 4.608 1.00 93.25 89 PHE A CA 1
ATOM 708 C C . PHE A 1 89 ? -8.276 7.835 5.468 1.00 93.25 89 PHE A C 1
ATOM 710 O O . PHE A 1 89 ? -9.442 7.776 5.858 1.00 93.25 89 PHE A O 1
ATOM 717 N N . LEU A 1 90 ? -7.374 6.929 5.847 1.00 93.00 90 LEU A N 1
ATOM 718 C CA . LEU A 1 90 ? -7.709 5.775 6.678 1.00 93.00 90 LEU A CA 1
ATOM 719 C C . LEU A 1 90 ? -8.131 6.191 8.092 1.00 93.00 90 LEU A C 1
ATOM 721 O O . LEU A 1 90 ? -9.069 5.626 8.644 1.00 93.00 90 LEU A O 1
ATOM 725 N N . ARG A 1 91 ? -7.498 7.222 8.663 1.00 92.56 91 ARG A N 1
ATOM 726 C CA . ARG A 1 91 ? -7.893 7.822 9.945 1.00 92.56 91 ARG A CA 1
ATOM 727 C C . ARG A 1 91 ? -9.276 8.465 9.870 1.00 92.56 91 ARG A C 1
ATOM 729 O O . ARG A 1 91 ? -10.015 8.429 10.849 1.00 92.56 91 ARG A O 1
ATOM 736 N N . PHE A 1 92 ? -9.634 9.062 8.736 1.00 91.12 92 PHE A N 1
ATOM 737 C CA . PHE A 1 92 ? -10.985 9.569 8.511 1.00 91.12 92 PHE A CA 1
ATOM 738 C C . PHE A 1 92 ? -12.010 8.426 8.483 1.00 91.12 92 PHE A C 1
ATOM 740 O O . PHE A 1 92 ? -13.002 8.489 9.206 1.00 91.12 92 PHE A O 1
ATOM 747 N N . LEU A 1 93 ? -11.737 7.345 7.742 1.00 90.12 93 LEU A N 1
ATOM 748 C CA . LEU A 1 93 ? -12.588 6.148 7.738 1.00 90.12 93 LEU A CA 1
ATOM 749 C C . LEU A 1 93 ? -12.708 5.502 9.122 1.00 90.12 93 LEU A C 1
ATOM 751 O O . LEU A 1 93 ? -13.784 5.036 9.494 1.00 90.12 93 LEU A O 1
ATOM 755 N N . ASP A 1 94 ? -11.621 5.509 9.890 1.00 90.81 94 ASP A N 1
ATOM 756 C CA . ASP A 1 94 ? -11.583 4.973 11.244 1.00 90.81 94 ASP A CA 1
ATOM 757 C C . ASP A 1 94 ? -12.538 5.696 12.194 1.00 90.81 94 ASP A C 1
ATOM 759 O O . ASP A 1 94 ? -13.221 5.051 12.982 1.00 90.81 94 ASP A O 1
ATOM 763 N N . ARG A 1 95 ? -12.659 7.023 12.071 1.00 88.62 95 ARG A N 1
ATOM 764 C CA . ARG A 1 95 ? -13.644 7.792 12.848 1.00 88.62 95 ARG A CA 1
ATOM 765 C C . ARG A 1 95 ? -15.088 7.471 12.468 1.00 88.62 95 ARG A C 1
ATOM 767 O O . ARG A 1 95 ? -15.970 7.660 13.294 1.00 88.62 95 ARG A O 1
ATOM 774 N N . LEU A 1 96 ? -15.337 7.040 11.230 1.00 87.44 96 LEU A N 1
ATOM 775 C CA . LEU A 1 96 ? -16.688 6.746 10.742 1.00 87.44 96 LEU A CA 1
ATOM 776 C C . LEU A 1 96 ? -17.155 5.329 11.097 1.00 87.44 96 LEU A C 1
ATOM 778 O O . LEU A 1 96 ? -18.338 5.130 11.347 1.00 87.44 96 LEU A O 1
ATOM 782 N N . HIS A 1 97 ? -16.251 4.345 11.073 1.00 82.50 97 HIS A N 1
ATOM 783 C CA . HIS A 1 97 ? -16.614 2.923 11.154 1.00 82.50 97 HIS A CA 1
ATOM 784 C C . HIS A 1 97 ? -15.860 2.124 12.229 1.00 82.50 97 HIS A C 1
ATOM 786 O O . HIS A 1 97 ? -16.035 0.907 12.270 1.00 82.50 97 HIS A O 1
ATOM 792 N N . GLU A 1 98 ? -15.026 2.771 13.052 1.00 85.94 98 GLU A N 1
ATOM 793 C CA . GLU A 1 98 ? -14.161 2.159 14.074 1.00 85.94 98 GLU A CA 1
ATOM 794 C C . GLU A 1 98 ? -13.448 0.887 13.586 1.00 85.94 98 GLU A C 1
ATOM 796 O O . GLU A 1 98 ? -13.878 -0.256 13.774 1.00 85.94 98 GLU A O 1
ATOM 801 N N . ILE A 1 99 ? -12.294 1.069 12.948 1.00 87.06 99 ILE A N 1
ATOM 802 C CA . ILE A 1 99 ? -11.509 -0.036 12.407 1.00 87.06 99 ILE A CA 1
ATOM 803 C C . ILE A 1 99 ? -10.766 -0.728 13.554 1.00 87.06 99 ILE A C 1
ATOM 805 O O . ILE A 1 99 ? -9.854 -0.180 14.177 1.00 87.06 99 ILE A O 1
ATOM 809 N N . GLN A 1 100 ? -11.126 -1.979 13.825 1.00 87.38 100 GLN A N 1
ATOM 810 C CA . GLN A 1 100 ? -10.458 -2.787 14.844 1.00 87.38 100 GLN A CA 1
ATOM 811 C C . GLN A 1 100 ? -8.994 -3.074 14.474 1.00 87.38 100 GLN A C 1
ATOM 813 O O . GLN A 1 100 ? -8.674 -3.334 13.311 1.00 87.38 100 GLN A O 1
ATOM 818 N N . ILE A 1 101 ? -8.113 -3.150 15.479 1.00 87.31 101 ILE A N 1
ATOM 819 C CA . ILE A 1 101 ? -6.690 -3.505 15.302 1.00 87.31 101 ILE A CA 1
ATOM 820 C C . ILE A 1 101 ? -6.530 -4.878 14.624 1.00 87.31 101 ILE A C 1
ATOM 822 O O . ILE A 1 101 ? -5.620 -5.068 13.813 1.00 87.31 101 ILE A O 1
ATOM 826 N N . ALA A 1 102 ? -7.438 -5.820 14.900 1.00 85.44 102 ALA A N 1
ATOM 827 C CA . ALA A 1 102 ? -7.475 -7.118 14.229 1.00 85.44 102 ALA A CA 1
ATOM 828 C C . ALA A 1 102 ? -7.658 -6.973 12.707 1.00 85.44 102 ALA A C 1
ATOM 830 O O . ALA A 1 102 ? -6.938 -7.610 11.944 1.00 85.44 102 ALA A O 1
ATOM 831 N N . THR A 1 103 ? -8.543 -6.073 12.263 1.00 86.75 103 THR A N 1
ATOM 832 C CA . THR A 1 103 ? -8.772 -5.792 10.835 1.00 86.75 103 THR A CA 1
ATOM 833 C C . THR A 1 103 ? -7.504 -5.242 10.189 1.00 86.75 103 THR A C 1
ATOM 835 O O . THR A 1 103 ? -7.068 -5.763 9.170 1.00 86.75 103 THR A O 1
ATOM 838 N N . LEU A 1 104 ? -6.855 -4.254 10.817 1.00 88.75 104 LEU A N 1
ATOM 839 C CA . LEU A 1 104 ? -5.590 -3.690 10.325 1.00 88.75 104 LEU A CA 1
ATOM 840 C C . LEU A 1 104 ? -4.483 -4.745 10.229 1.00 88.75 104 LEU A C 1
ATOM 842 O O . LEU A 1 104 ? -3.715 -4.751 9.276 1.00 88.75 104 LEU A O 1
ATOM 846 N N . THR A 1 105 ? -4.430 -5.666 11.190 1.00 88.56 105 THR A N 1
ATOM 847 C CA . THR A 1 105 ? -3.445 -6.754 11.198 1.00 88.56 105 THR A CA 1
ATOM 848 C C . THR A 1 105 ? -3.691 -7.746 10.057 1.00 88.56 105 THR A C 1
ATOM 850 O O . THR A 1 105 ? -2.745 -8.185 9.412 1.00 88.56 105 THR A O 1
ATOM 853 N N . VAL A 1 106 ? -4.952 -8.058 9.744 1.00 86.81 106 VAL A N 1
ATOM 854 C CA . VAL A 1 106 ? -5.290 -8.896 8.582 1.00 86.81 106 VAL A CA 1
ATOM 855 C C . VAL A 1 106 ? -4.933 -8.195 7.267 1.00 86.81 106 VAL A C 1
ATOM 857 O O . VAL A 1 106 ? -4.373 -8.835 6.381 1.00 86.81 106 VAL A O 1
ATOM 860 N N . ILE A 1 107 ? -5.190 -6.887 7.147 1.00 88.44 107 ILE A N 1
ATOM 861 C CA . ILE A 1 107 ? -4.790 -6.101 5.966 1.00 88.44 107 ILE A CA 1
ATOM 862 C C . ILE A 1 107 ? -3.271 -6.120 5.791 1.00 88.44 107 ILE A C 1
ATOM 864 O O . ILE A 1 107 ? -2.784 -6.355 4.689 1.00 88.44 107 ILE A O 1
ATOM 868 N N . GLU A 1 108 ? -2.522 -5.912 6.874 1.00 88.25 108 GLU A N 1
ATOM 869 C CA . GLU A 1 108 ? -1.062 -5.986 6.870 1.00 88.25 108 GLU A CA 1
ATOM 870 C C . GLU A 1 108 ? -0.573 -7.341 6.340 1.00 88.25 108 GLU A C 1
ATOM 872 O O . GLU A 1 108 ? 0.270 -7.376 5.442 1.00 88.25 108 GLU A O 1
ATOM 877 N N . TYR A 1 109 ? -1.161 -8.447 6.811 1.00 85.81 109 TYR A N 1
ATOM 878 C CA . TYR A 1 109 ? -0.827 -9.780 6.313 1.00 85.81 109 TYR A CA 1
ATOM 879 C C . TYR A 1 109 ? -1.185 -9.973 4.840 1.00 85.81 109 TYR A C 1
ATOM 881 O O . TYR A 1 109 ? -0.375 -10.527 4.099 1.00 85.81 109 TYR A O 1
ATOM 889 N N . TYR A 1 110 ? -2.349 -9.509 4.378 1.00 82.88 110 TYR A N 1
ATOM 890 C CA . TYR A 1 110 ? -2.682 -9.586 2.954 1.00 82.88 110 TYR A CA 1
ATOM 891 C C . TYR A 1 110 ? -1.666 -8.857 2.091 1.00 82.88 110 TYR A C 1
ATOM 893 O O . TYR A 1 110 ? -1.236 -9.396 1.071 1.00 82.88 110 TYR A O 1
ATOM 901 N N . ILE A 1 111 ? -1.278 -7.646 2.495 1.00 87.56 111 ILE A N 1
ATOM 902 C CA . ILE A 1 111 ? -0.308 -6.859 1.745 1.00 87.56 111 ILE A CA 1
ATOM 903 C C . ILE A 1 111 ? 1.036 -7.589 1.715 1.00 87.56 111 ILE A C 1
ATOM 905 O O . ILE A 1 111 ? 1.587 -7.780 0.635 1.00 87.56 111 ILE A O 1
ATOM 909 N N . GLN A 1 112 ? 1.530 -8.067 2.860 1.00 86.50 112 GLN A N 1
ATOM 910 C CA . GLN A 1 112 ? 2.800 -8.796 2.943 1.00 86.50 112 GLN A CA 1
ATOM 911 C C . GLN A 1 112 ? 2.807 -10.055 2.066 1.00 86.50 112 GLN A C 1
ATOM 913 O O . GLN A 1 112 ? 3.724 -10.243 1.269 1.00 86.50 112 GLN A O 1
ATOM 918 N N . TRP A 1 113 ? 1.767 -10.889 2.146 1.00 84.69 113 TRP A N 1
ATOM 919 C CA . TRP A 1 113 ? 1.668 -12.094 1.319 1.00 84.69 113 TRP A CA 1
ATOM 920 C C . TRP A 1 113 ? 1.552 -11.779 -0.172 1.00 84.69 113 TRP A C 1
ATOM 922 O O . TRP A 1 113 ? 2.160 -12.466 -0.994 1.00 84.69 113 TRP A O 1
ATOM 932 N N . THR A 1 114 ? 0.825 -10.719 -0.528 1.00 81.12 114 THR A N 1
ATOM 933 C CA . THR A 1 114 ? 0.710 -10.278 -1.924 1.00 81.12 114 THR A CA 1
ATOM 934 C C . THR A 1 114 ? 2.047 -9.752 -2.443 1.00 81.12 114 THR A C 1
ATOM 936 O O . THR A 1 114 ? 2.439 -10.100 -3.552 1.00 81.12 114 THR A O 1
ATOM 939 N N . LEU A 1 115 ? 2.788 -8.979 -1.643 1.00 82.25 115 LEU A N 1
ATOM 940 C CA . LEU A 1 115 ? 4.123 -8.493 -2.001 1.00 82.25 115 LEU A CA 1
ATOM 941 C C . LEU A 1 115 ? 5.093 -9.652 -2.245 1.00 82.25 115 LEU A C 1
ATOM 943 O O . LEU A 1 115 ? 5.790 -9.653 -3.260 1.00 82.25 115 LEU A O 1
ATOM 947 N N . ILE A 1 116 ? 5.095 -10.662 -1.365 1.00 82.12 116 ILE A N 1
ATOM 948 C CA . ILE A 1 116 ? 5.913 -11.870 -1.541 1.00 82.12 116 ILE A CA 1
ATOM 949 C C . ILE A 1 116 ? 5.533 -12.565 -2.850 1.00 82.12 116 ILE A C 1
ATOM 951 O O . ILE A 1 116 ? 6.407 -12.843 -3.667 1.00 82.12 116 ILE A O 1
ATOM 955 N N . TYR A 1 117 ? 4.238 -12.797 -3.085 1.00 78.62 117 TYR A N 1
ATOM 956 C CA . TYR A 1 117 ? 3.761 -13.452 -4.302 1.00 78.62 117 TYR A CA 1
ATOM 957 C C . TYR A 1 117 ? 4.168 -12.696 -5.572 1.00 78.62 117 TYR A C 1
ATOM 959 O O . TYR A 1 117 ? 4.727 -13.299 -6.485 1.00 78.62 117 TYR A O 1
ATOM 967 N N . VAL A 1 118 ? 3.934 -11.379 -5.624 1.00 75.69 118 VAL A N 1
ATOM 968 C CA . VAL A 1 118 ? 4.267 -10.541 -6.787 1.00 75.69 118 VAL A CA 1
ATOM 969 C C . VAL A 1 118 ? 5.774 -10.518 -7.032 1.00 75.69 118 VAL A C 1
ATOM 971 O O . VAL A 1 118 ? 6.198 -10.649 -8.175 1.00 75.69 118 VAL A O 1
ATOM 974 N N . THR A 1 119 ? 6.587 -10.424 -5.980 1.00 79.06 119 THR A N 1
ATOM 975 C CA . THR A 1 119 ? 8.053 -10.398 -6.111 1.00 79.06 119 THR A CA 1
ATOM 976 C C . THR A 1 119 ? 8.599 -11.745 -6.577 1.00 79.06 119 THR A C 1
ATOM 978 O O . THR A 1 119 ? 9.418 -11.800 -7.489 1.00 79.06 119 THR A O 1
ATOM 981 N N . VAL A 1 120 ? 8.118 -12.852 -6.001 1.00 78.94 120 VAL A N 1
ATOM 982 C CA . VAL A 1 120 ? 8.503 -14.203 -6.435 1.00 78.94 120 VAL A CA 1
ATOM 983 C C . VAL A 1 120 ? 8.077 -14.438 -7.882 1.00 78.94 120 VAL A C 1
ATOM 985 O O . VAL A 1 120 ? 8.862 -14.959 -8.670 1.00 78.94 120 VAL A O 1
ATOM 988 N N . TYR A 1 121 ? 6.864 -14.017 -8.252 1.00 72.12 121 TYR A N 1
ATOM 989 C CA . TYR A 1 121 ? 6.381 -14.085 -9.628 1.00 72.12 121 TYR A CA 1
ATOM 990 C C . TYR A 1 121 ? 7.263 -13.257 -10.570 1.00 72.12 121 TYR A C 1
ATOM 992 O O . TYR A 1 121 ? 7.666 -13.754 -11.617 1.00 72.12 121 TYR A O 1
ATOM 1000 N N . GLN A 1 122 ? 7.631 -12.032 -10.187 1.00 72.31 122 GLN A N 1
ATOM 1001 C CA . GLN A 1 122 ? 8.557 -11.207 -10.956 1.00 72.31 122 GLN A CA 1
ATOM 1002 C C . GLN A 1 122 ? 9.879 -11.950 -11.176 1.00 72.31 122 GLN A C 1
ATOM 1004 O O . GLN A 1 122 ? 10.205 -12.255 -12.316 1.00 72.31 122 GLN A O 1
ATOM 1009 N N . VAL A 1 123 ? 10.591 -12.342 -10.118 1.00 74.19 123 VAL A N 1
ATOM 1010 C CA . VAL A 1 123 ? 11.901 -13.013 -10.232 1.00 74.19 123 VAL A CA 1
ATOM 1011 C C . VAL A 1 123 ? 11.816 -14.301 -11.064 1.00 74.19 123 VAL A C 1
ATOM 1013 O O . VAL A 1 123 ? 12.650 -14.534 -11.942 1.00 74.19 123 VAL A O 1
ATOM 1016 N N . ALA A 1 124 ? 10.775 -15.113 -10.857 1.00 70.06 124 ALA A N 1
ATOM 1017 C CA . ALA A 1 124 ? 10.575 -16.368 -11.581 1.00 70.06 124 ALA A CA 1
ATOM 1018 C C . ALA A 1 124 ? 10.376 -16.185 -13.094 1.00 70.06 124 ALA A C 1
ATOM 1020 O O . ALA A 1 124 ? 10.835 -17.021 -13.872 1.00 70.06 124 ALA A O 1
ATOM 1021 N N . PHE A 1 125 ? 9.703 -15.113 -13.522 1.00 66.12 125 PHE A N 1
ATOM 1022 C CA . PHE A 1 125 ? 9.352 -14.907 -14.930 1.00 66.12 125 PHE A CA 1
ATOM 1023 C C . PHE A 1 125 ? 10.221 -13.860 -15.647 1.00 66.12 125 PHE A C 1
ATOM 1025 O O . PHE A 1 125 ? 10.382 -13.965 -16.863 1.00 66.12 125 PHE A O 1
ATOM 1032 N N . SER A 1 126 ? 10.799 -12.885 -14.937 1.00 64.44 126 SER A N 1
ATOM 1033 C CA . SER A 1 126 ? 11.636 -11.823 -15.515 1.00 64.44 126 SER A CA 1
ATOM 1034 C C . SER A 1 126 ? 13.139 -12.089 -15.414 1.00 64.44 126 SER A C 1
ATOM 1036 O O . SER A 1 126 ? 13.859 -11.722 -16.337 1.00 64.44 126 SER A O 1
ATOM 1038 N N . GLU A 1 127 ? 13.624 -12.725 -14.340 1.00 59.34 127 GLU A N 1
ATOM 1039 C CA . GLU A 1 127 ? 15.067 -12.956 -14.125 1.00 59.34 127 GLU A CA 1
ATOM 1040 C C . GLU A 1 127 ? 15.491 -14.402 -14.411 1.00 59.34 127 GLU A C 1
ATOM 1042 O O . GLU A 1 127 ? 16.509 -14.634 -15.058 1.00 59.34 127 GLU A O 1
ATOM 1047 N N . LEU A 1 128 ? 14.686 -15.386 -13.997 1.00 50.44 128 LEU A N 1
ATOM 1048 C CA . LEU A 1 128 ? 14.964 -16.815 -14.218 1.00 50.44 128 LEU A CA 1
ATOM 1049 C C . LEU A 1 128 ? 14.518 -17.320 -15.605 1.00 50.44 128 LEU A C 1
ATOM 1051 O O . LEU A 1 128 ? 14.847 -18.433 -16.011 1.00 50.44 128 LEU A O 1
ATOM 1055 N N . GLY A 1 129 ? 13.787 -16.496 -16.359 1.00 48.62 129 GLY A N 1
ATOM 1056 C CA . GLY A 1 129 ? 13.267 -16.791 -17.694 1.00 48.62 129 GLY A CA 1
ATOM 1057 C C . GLY A 1 129 ? 14.258 -16.531 -18.835 1.00 48.62 129 GLY A C 1
ATOM 1058 O O . GLY A 1 129 ? 13.865 -15.942 -19.846 1.00 48.62 129 GLY A O 1
ATOM 1059 N N . SER A 1 130 ? 15.522 -16.947 -18.706 1.00 47.19 130 SER A N 1
ATOM 1060 C CA . SER A 1 130 ? 16.454 -16.981 -19.840 1.00 47.19 130 SER A CA 1
ATOM 1061 C C . SER A 1 130 ? 16.061 -18.127 -20.788 1.00 47.19 130 SER A C 1
ATOM 1063 O O . SER A 1 130 ? 16.132 -19.301 -20.445 1.00 47.19 130 SER A O 1
ATOM 1065 N N . ASP A 1 131 ? 15.548 -17.758 -21.966 1.00 49.38 131 ASP A N 1
ATOM 1066 C CA . ASP A 1 131 ? 15.302 -18.524 -23.207 1.00 49.38 131 ASP A CA 1
ATOM 1067 C C . ASP A 1 131 ? 14.519 -19.860 -23.198 1.00 49.38 131 ASP A C 1
ATOM 1069 O O . ASP A 1 131 ? 13.812 -20.146 -24.170 1.00 49.38 131 ASP A O 1
ATOM 1073 N N . ALA A 1 132 ? 14.540 -20.665 -22.136 1.00 48.94 132 ALA A N 1
ATOM 1074 C CA . ALA A 1 132 ? 13.861 -21.962 -22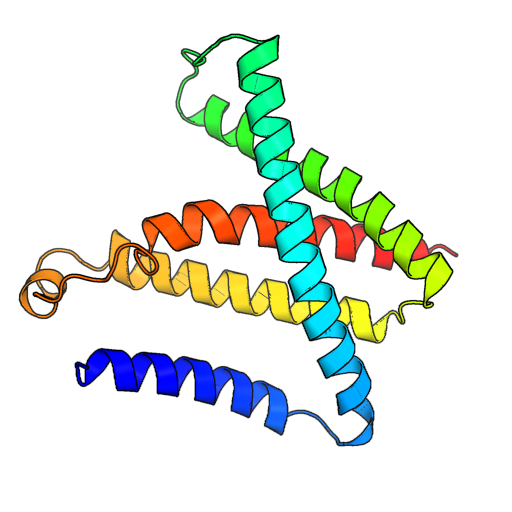.075 1.00 48.94 132 ALA A CA 1
ATOM 1075 C C . ALA A 1 132 ? 12.340 -21.830 -21.868 1.00 48.94 132 ALA A C 1
ATOM 1077 O O . ALA A 1 132 ? 11.557 -22.529 -22.511 1.00 48.94 132 ALA A O 1
ATOM 1078 N N . ILE A 1 133 ? 11.901 -20.887 -21.025 1.00 48.66 133 ILE A N 1
ATOM 1079 C CA . ILE A 1 133 ? 10.473 -20.678 -20.722 1.00 48.66 133 ILE A CA 1
ATOM 1080 C C . ILE A 1 133 ? 9.782 -19.893 -21.846 1.00 48.66 133 ILE A C 1
ATOM 1082 O O . ILE A 1 133 ? 8.674 -20.253 -22.238 1.00 48.66 133 ILE A O 1
ATOM 1086 N N . LYS A 1 134 ? 10.467 -18.914 -22.463 1.00 47.16 134 LYS A N 1
ATOM 1087 C CA . LYS A 1 134 ? 9.949 -18.137 -23.609 1.00 47.16 134 LYS A CA 1
ATOM 1088 C C . LYS A 1 134 ? 9.585 -19.009 -24.820 1.00 47.16 134 LYS A C 1
ATOM 1090 O O . LYS A 1 134 ? 8.659 -18.668 -25.551 1.00 47.16 134 LYS A O 1
ATOM 1095 N N . LYS A 1 135 ? 10.263 -20.149 -25.019 1.00 43.41 135 LYS A N 1
ATOM 1096 C CA . LYS A 1 135 ? 9.925 -21.130 -26.071 1.00 43.41 135 LYS A CA 1
ATOM 1097 C C . LYS A 1 135 ? 8.665 -21.948 -25.762 1.00 43.41 135 LYS A C 1
ATOM 1099 O O . LYS A 1 135 ? 7.975 -22.348 -26.695 1.00 43.41 135 LYS A O 1
ATOM 1104 N N . ILE A 1 136 ? 8.352 -22.170 -24.484 1.00 48.50 136 ILE A N 1
ATOM 1105 C CA . ILE A 1 136 ? 7.153 -22.898 -24.032 1.00 48.50 136 ILE A CA 1
ATOM 1106 C C . ILE A 1 136 ? 5.945 -21.949 -23.954 1.00 48.50 136 ILE A C 1
ATOM 1108 O O . ILE A 1 136 ? 4.822 -22.329 -24.279 1.00 48.50 136 ILE A O 1
ATOM 1112 N N . THR A 1 137 ? 6.166 -20.680 -23.609 1.00 45.22 137 THR A N 1
ATOM 1113 C CA . THR A 1 137 ? 5.136 -19.638 -23.547 1.00 45.22 137 THR A CA 1
ATOM 1114 C C . THR A 1 137 ? 5.113 -18.801 -24.823 1.00 45.22 137 THR A C 1
ATOM 1116 O O . THR A 1 137 ? 5.281 -17.585 -24.790 1.00 45.22 137 THR A O 1
ATOM 1119 N N . LYS A 1 138 ? 4.843 -19.432 -25.970 1.00 39.28 138 LYS A N 1
ATOM 1120 C CA . LYS A 1 138 ? 4.424 -18.729 -27.198 1.00 39.28 138 LYS A CA 1
ATOM 1121 C C . LYS A 1 138 ? 2.949 -18.308 -27.090 1.00 39.28 138 LYS A C 1
ATOM 1123 O O . LYS A 1 138 ? 2.131 -18.583 -27.960 1.00 39.28 138 LYS A O 1
ATOM 1128 N N . ILE A 1 139 ? 2.584 -17.733 -25.950 1.00 43.31 139 ILE A N 1
ATOM 1129 C CA . ILE A 1 139 ? 1.230 -17.298 -25.633 1.00 43.31 139 ILE A CA 1
ATOM 1130 C C . ILE A 1 139 ? 1.350 -15.800 -25.433 1.00 43.31 139 ILE A C 1
ATOM 1132 O O . ILE A 1 139 ? 2.025 -15.367 -24.502 1.00 43.31 139 ILE A O 1
ATOM 1136 N N . ASN A 1 140 ? 0.727 -15.042 -26.338 1.00 43.47 140 ASN A N 1
ATOM 1137 C CA . ASN A 1 140 ? 0.440 -13.625 -26.160 1.00 43.47 140 ASN A CA 1
ATOM 1138 C C . ASN A 1 140 ? -0.255 -13.462 -24.807 1.00 43.47 140 ASN A C 1
ATOM 1140 O O . ASN A 1 140 ? -1.468 -13.638 -24.701 1.00 43.47 140 ASN A O 1
ATOM 1144 N N . ALA A 1 141 ? 0.532 -13.196 -23.768 1.00 46.22 141 ALA A N 1
ATOM 1145 C CA . ALA A 1 141 ? 0.026 -12.746 -22.496 1.00 46.22 141 ALA A CA 1
ATOM 1146 C C . ALA A 1 141 ? -0.673 -11.428 -22.803 1.00 46.22 141 ALA A C 1
ATOM 1148 O O . ALA A 1 141 ? -0.034 -10.458 -23.204 1.00 46.22 141 ALA A O 1
ATOM 1149 N N . SER A 1 142 ? -1.999 -11.421 -22.712 1.00 43.84 142 SER A N 1
ATOM 1150 C CA . SER A 1 142 ? -2.776 -10.191 -22.717 1.00 43.84 142 SER A CA 1
ATOM 1151 C C . SER A 1 142 ? -2.084 -9.198 -21.782 1.00 43.84 142 SER A C 1
ATOM 1153 O O . SER A 1 142 ? -1.877 -9.532 -20.613 1.00 43.84 142 SER A O 1
ATOM 1155 N N . ASN A 1 143 ? -1.713 -8.024 -22.300 1.00 53.19 143 ASN A N 1
ATOM 1156 C CA . ASN A 1 143 ? -0.826 -7.034 -21.670 1.00 53.19 143 ASN A CA 1
ATOM 1157 C C . ASN A 1 143 ? -1.128 -6.715 -20.187 1.00 53.19 143 ASN A C 1
ATOM 1159 O O . ASN A 1 143 ? -0.271 -6.208 -19.484 1.00 53.19 143 ASN A O 1
ATOM 1163 N N . LEU A 1 144 ? -2.319 -7.021 -19.671 1.00 44.06 144 LEU A N 1
ATOM 1164 C CA . LEU A 1 144 ? -2.706 -6.799 -18.275 1.00 44.06 144 LEU A CA 1
ATOM 1165 C C . LEU A 1 144 ? -1.985 -7.685 -17.236 1.00 44.06 144 LEU A C 1
ATOM 1167 O O . LEU A 1 144 ? -1.950 -7.305 -16.070 1.00 44.06 144 LEU A O 1
ATOM 1171 N N . LEU A 1 145 ? -1.425 -8.842 -17.618 1.00 50.62 145 LEU A N 1
ATOM 1172 C CA . LEU A 1 145 ? -0.747 -9.777 -16.693 1.00 50.62 145 LEU A CA 1
ATOM 1173 C C . LEU A 1 145 ? 0.762 -9.914 -16.950 1.00 50.62 145 LEU A C 1
ATOM 1175 O O . LEU A 1 145 ? 1.396 -10.863 -16.476 1.00 50.62 145 LEU A O 1
ATOM 1179 N N . ASP A 1 146 ? 1.341 -8.975 -17.701 1.00 60.59 146 ASP A N 1
ATOM 1180 C CA . ASP A 1 146 ? 2.792 -8.862 -17.815 1.00 60.59 146 ASP A CA 1
ATOM 1181 C C . ASP A 1 146 ? 3.373 -8.598 -16.409 1.00 60.59 146 ASP A C 1
ATOM 1183 O O . ASP A 1 146 ? 2.914 -7.663 -15.737 1.00 60.59 146 ASP A O 1
ATOM 1187 N N . PRO A 1 147 ? 4.354 -9.398 -15.934 1.00 58.94 147 PRO A N 1
ATOM 1188 C CA . PRO A 1 147 ? 5.027 -9.159 -14.658 1.00 58.94 147 PRO A CA 1
ATOM 1189 C C . PRO A 1 147 ? 5.464 -7.700 -14.490 1.00 58.94 147 PRO A C 1
ATOM 1191 O O . PRO A 1 147 ? 5.352 -7.142 -13.404 1.00 58.94 147 PRO A O 1
ATOM 1194 N N . SER A 1 148 ? 5.874 -7.055 -15.583 1.00 62.69 148 SER A N 1
ATOM 1195 C CA . SER A 1 148 ? 6.330 -5.665 -15.606 1.00 62.69 148 SER A CA 1
ATOM 1196 C C . SER A 1 148 ? 5.211 -4.676 -15.257 1.00 62.69 148 SER A C 1
ATOM 1198 O O . SER A 1 148 ? 5.428 -3.717 -14.519 1.00 62.69 148 SER A O 1
ATOM 1200 N N . ILE A 1 149 ? 3.994 -4.927 -15.747 1.00 60.00 149 ILE A N 1
ATOM 1201 C CA . ILE A 1 149 ? 2.821 -4.065 -15.534 1.00 60.00 149 ILE A CA 1
ATOM 1202 C C . ILE A 1 149 ? 2.242 -4.285 -14.131 1.00 60.00 149 ILE A C 1
ATOM 1204 O O . ILE A 1 149 ? 1.881 -3.322 -13.455 1.00 60.00 149 ILE A O 1
ATOM 1208 N N . LEU A 1 150 ? 2.232 -5.532 -13.648 1.00 62.31 150 LEU A N 1
ATOM 1209 C CA . LEU A 1 150 ? 1.877 -5.854 -12.261 1.00 62.31 150 LEU A CA 1
ATOM 1210 C C . LEU A 1 150 ? 2.783 -5.117 -11.267 1.00 62.31 150 LEU A C 1
ATOM 1212 O O . LEU A 1 150 ? 2.296 -4.468 -10.345 1.00 62.31 150 LEU A O 1
ATOM 1216 N N . VAL A 1 151 ? 4.095 -5.169 -11.483 1.00 68.94 151 VAL A N 1
ATOM 1217 C CA . VAL A 1 151 ? 5.102 -4.506 -10.642 1.00 68.94 151 VAL A CA 1
ATOM 1218 C C . VAL A 1 151 ? 4.931 -2.988 -10.669 1.00 68.94 151 VAL A C 1
ATOM 1220 O O . VAL A 1 151 ? 4.949 -2.357 -9.614 1.00 68.94 151 VAL A O 1
ATOM 1223 N N . LEU A 1 152 ? 4.699 -2.407 -11.850 1.00 68.62 152 LEU A N 1
ATOM 1224 C CA . LEU A 1 152 ? 4.588 -0.960 -12.030 1.00 68.62 152 LEU A CA 1
ATOM 1225 C C . LEU A 1 152 ? 3.406 -0.339 -11.272 1.00 68.62 152 LEU A C 1
ATOM 1227 O O . LEU A 1 152 ? 3.540 0.764 -10.753 1.00 68.62 152 LEU A O 1
ATOM 1231 N N . PHE A 1 153 ? 2.260 -1.020 -11.196 1.00 66.88 153 PHE A N 1
ATOM 1232 C CA . PHE A 1 153 ? 1.052 -0.450 -10.586 1.00 66.88 153 PHE A CA 1
ATOM 1233 C C . PHE A 1 153 ? 0.739 -1.012 -9.198 1.00 66.88 153 PHE A C 1
ATOM 1235 O O . PHE A 1 153 ? 0.320 -0.264 -8.312 1.00 66.88 153 PHE A O 1
ATOM 1242 N N . ILE A 1 154 ? 0.937 -2.315 -8.982 1.00 74.62 154 ILE A N 1
ATOM 1243 C CA . ILE A 1 154 ? 0.507 -2.975 -7.745 1.00 74.62 154 ILE A CA 1
ATOM 1244 C C . ILE A 1 154 ? 1.509 -2.749 -6.617 1.00 74.62 154 ILE A C 1
ATOM 1246 O O . ILE A 1 154 ? 1.086 -2.457 -5.499 1.00 74.62 154 ILE A O 1
ATOM 1250 N N . LEU A 1 155 ? 2.819 -2.842 -6.874 1.00 82.81 155 LEU A N 1
ATOM 1251 C CA . LEU A 1 155 ? 3.813 -2.682 -5.804 1.00 82.81 155 LEU A CA 1
ATOM 1252 C C . LEU A 1 155 ? 3.771 -1.283 -5.170 1.00 82.81 155 LEU A C 1
ATOM 1254 O O . LEU A 1 155 ? 3.664 -1.220 -3.943 1.00 82.81 155 LEU A O 1
ATOM 1258 N N . PRO A 1 156 ? 3.765 -0.171 -5.939 1.00 84.31 156 PRO A N 1
ATOM 1259 C CA . PRO A 1 156 ? 3.565 1.170 -5.389 1.00 84.31 156 PRO A CA 1
ATOM 1260 C C . PRO A 1 156 ? 2.349 1.285 -4.469 1.00 84.31 156 PRO A C 1
ATOM 1262 O O . PRO A 1 156 ? 2.452 1.789 -3.347 1.00 84.31 156 PRO A O 1
ATOM 1265 N N . ALA A 1 157 ? 1.209 0.768 -4.928 1.00 87.06 157 ALA A N 1
ATOM 1266 C CA . ALA A 1 157 ? -0.051 0.862 -4.210 1.00 87.06 157 ALA A CA 1
ATOM 1267 C C . ALA A 1 157 ? -0.048 0.033 -2.921 1.00 87.06 157 ALA A C 1
ATOM 1269 O O . ALA A 1 157 ? -0.516 0.488 -1.876 1.00 87.06 157 ALA A O 1
ATOM 1270 N N . LEU A 1 158 ? 0.515 -1.178 -2.970 1.00 88.12 158 LEU A N 1
ATOM 1271 C CA . LEU A 1 158 ? 0.648 -2.050 -1.806 1.00 88.12 158 LEU A CA 1
ATOM 1272 C C . LEU A 1 158 ? 1.596 -1.458 -0.761 1.00 88.12 158 LEU A C 1
ATOM 1274 O O . LEU A 1 158 ? 1.255 -1.448 0.418 1.00 88.12 158 LEU A O 1
ATOM 1278 N N . ILE A 1 159 ? 2.750 -0.925 -1.174 1.00 91.38 159 ILE A N 1
ATOM 1279 C CA . ILE A 1 159 ? 3.726 -0.316 -0.256 1.00 91.38 159 ILE A CA 1
ATOM 1280 C C . ILE A 1 159 ? 3.118 0.907 0.438 1.00 91.38 159 ILE A C 1
ATOM 1282 O O . ILE A 1 159 ? 3.161 1.008 1.664 1.00 91.38 159 ILE A O 1
ATOM 1286 N N . SER A 1 160 ? 2.496 1.811 -0.321 1.00 92.62 160 SER A N 1
ATOM 1287 C CA . SER A 1 160 ? 1.814 2.986 0.233 1.00 92.62 160 SER A CA 1
ATOM 1288 C C . SER A 1 160 ? 0.662 2.590 1.172 1.00 92.62 160 SER A C 1
ATOM 1290 O O . SER A 1 160 ? 0.544 3.134 2.274 1.00 92.62 160 SER A O 1
ATOM 1292 N N . SER A 1 161 ? -0.133 1.583 0.794 1.00 92.44 161 SER A N 1
ATOM 1293 C CA . SER A 1 161 ? -1.190 1.014 1.643 1.00 92.44 161 SER A CA 1
ATOM 1294 C C . SER A 1 161 ? -0.642 0.429 2.943 1.00 92.44 161 SER A C 1
ATOM 1296 O O . SER A 1 161 ? -1.210 0.665 4.007 1.00 92.44 161 SER A O 1
ATOM 1298 N N . TRP A 1 162 ? 0.482 -0.285 2.890 1.00 95.06 162 TRP A N 1
ATOM 1299 C CA . TRP A 1 162 ? 1.117 -0.861 4.073 1.00 95.06 162 TRP A CA 1
ATOM 1300 C C . TRP A 1 162 ? 1.613 0.218 5.038 1.00 95.06 162 TRP A C 1
ATOM 1302 O O . TRP A 1 162 ? 1.323 0.138 6.232 1.00 95.06 162 TRP A O 1
ATOM 1312 N N . ILE A 1 163 ? 2.269 1.267 4.524 1.00 93.69 163 ILE A N 1
ATOM 1313 C CA . ILE A 1 163 ? 2.700 2.425 5.323 1.00 93.69 163 ILE A CA 1
ATOM 1314 C C . ILE A 1 163 ? 1.500 3.026 6.068 1.00 93.69 163 ILE A C 1
ATOM 1316 O O . ILE A 1 163 ? 1.565 3.236 7.280 1.00 93.69 163 ILE A O 1
ATOM 1320 N N . ALA A 1 164 ? 0.378 3.238 5.373 1.00 94.81 164 ALA A N 1
ATOM 1321 C CA . ALA A 1 164 ? -0.828 3.797 5.977 1.00 94.81 164 ALA A CA 1
ATOM 1322 C C . ALA A 1 164 ? -1.394 2.920 7.110 1.00 94.81 164 ALA A C 1
ATOM 1324 O O . ALA A 1 164 ? -1.752 3.432 8.176 1.00 94.81 164 ALA A O 1
ATOM 1325 N N . VAL A 1 165 ? -1.442 1.598 6.904 1.00 94.38 165 VAL A N 1
ATOM 1326 C CA . VAL A 1 165 ? -1.913 0.631 7.911 1.00 94.38 165 VAL A CA 1
ATOM 1327 C C . VAL A 1 165 ? -1.018 0.635 9.147 1.00 94.38 165 VAL A C 1
ATOM 1329 O O . VAL A 1 165 ? -1.530 0.704 10.267 1.00 94.38 165 VAL A O 1
ATOM 1332 N N . VAL A 1 166 ? 0.305 0.589 8.963 1.00 93.62 166 VAL A N 1
ATOM 1333 C CA . VAL A 1 166 ? 1.274 0.586 10.069 1.00 93.62 166 VAL A CA 1
ATOM 1334 C C . VAL A 1 166 ? 1.163 1.871 10.889 1.00 93.62 166 VAL A C 1
ATOM 1336 O O . VAL A 1 166 ? 1.101 1.806 12.119 1.00 93.62 166 VAL A O 1
ATOM 1339 N N . LEU A 1 167 ? 1.063 3.030 10.231 1.00 93.38 167 LEU A N 1
ATOM 1340 C CA . LEU A 1 167 ? 0.897 4.318 10.907 1.00 93.38 167 LEU A CA 1
ATOM 1341 C C . LEU A 1 167 ? -0.390 4.367 11.740 1.00 93.38 167 LEU A C 1
ATOM 1343 O O . LEU A 1 167 ? -0.347 4.766 12.905 1.00 93.38 167 LEU A O 1
ATOM 1347 N N . LEU A 1 168 ? -1.523 3.904 11.198 1.00 93.38 168 LEU A N 1
ATOM 1348 C CA . LEU A 1 168 ? -2.786 3.881 11.943 1.00 93.38 168 LEU A CA 1
ATOM 1349 C C . LEU A 1 168 ? -2.761 2.898 13.113 1.00 93.38 168 LEU A C 1
ATOM 1351 O O . LEU A 1 168 ? -3.246 3.214 14.199 1.00 93.38 168 LEU A O 1
ATOM 1355 N N . LYS A 1 169 ? -2.168 1.721 12.920 1.00 92.81 169 LYS A N 1
ATOM 1356 C CA . LYS A 1 169 ? -2.014 0.719 13.977 1.00 92.81 169 LYS A CA 1
ATOM 1357 C C . LYS A 1 169 ? -1.163 1.256 15.127 1.00 92.81 169 LYS A C 1
ATOM 1359 O O . LYS A 1 169 ? -1.523 1.062 16.284 1.00 92.81 169 LYS A O 1
ATOM 1364 N N . ASN A 1 170 ? -0.073 1.957 14.818 1.00 91.44 170 ASN A N 1
ATOM 1365 C CA . ASN A 1 170 ? 0.774 2.594 15.824 1.00 91.44 170 ASN A CA 1
ATOM 1366 C C . ASN A 1 170 ? 0.051 3.749 16.527 1.00 91.44 170 ASN A C 1
ATOM 1368 O O . ASN A 1 170 ? 0.111 3.832 17.749 1.00 91.44 170 ASN A O 1
ATOM 1372 N N . HIS A 1 171 ? -0.697 4.578 15.791 1.00 90.31 171 HIS A N 1
ATOM 1373 C CA . HIS A 1 171 ? -1.508 5.647 16.380 1.00 90.31 171 HIS A CA 1
ATOM 1374 C C . HIS A 1 171 ? -2.533 5.109 17.388 1.00 90.31 171 HIS A C 1
ATOM 1376 O O . HIS A 1 171 ? -2.645 5.644 18.484 1.00 90.31 171 HIS A O 1
ATOM 1382 N N . LYS A 1 172 ? -3.231 4.017 17.050 1.00 88.50 172 LYS A N 1
ATOM 1383 C CA . LYS A 1 172 ? -4.217 3.377 17.936 1.00 88.50 172 LYS A CA 1
ATOM 1384 C C . LYS A 1 172 ? -3.618 2.722 19.177 1.00 88.50 172 LYS A C 1
ATOM 1386 O O . LYS A 1 172 ? -4.319 2.599 20.164 1.00 88.50 172 LYS A O 1
ATOM 1391 N N . LYS A 1 173 ? -2.370 2.253 19.118 1.00 85.31 173 LYS A N 1
ATOM 1392 C CA . LYS A 1 173 ? -1.677 1.659 20.276 1.00 85.31 173 LYS A CA 1
ATOM 1393 C C . LYS A 1 173 ? -1.129 2.704 21.250 1.00 85.31 173 LYS A C 1
ATOM 1395 O O . LYS A 1 173 ? -0.793 2.348 22.371 1.00 85.31 173 LYS A O 1
ATOM 1400 N N . ALA A 1 174 ? -0.948 3.938 20.784 1.00 79.50 174 ALA A N 1
ATOM 1401 C CA . ALA A 1 174 ? -0.435 5.048 21.583 1.00 79.50 174 ALA A CA 1
ATOM 1402 C C . ALA A 1 174 ? -1.543 5.834 22.311 1.00 79.50 174 ALA A C 1
ATOM 1404 O O . ALA A 1 174 ? -1.224 6.682 23.142 1.00 79.50 174 ALA A O 1
ATOM 1405 N N . LEU A 1 175 ? -2.809 5.578 21.962 1.00 68.31 175 LEU A N 1
ATOM 1406 C CA . LEU A 1 175 ? -4.012 6.066 22.641 1.00 68.31 175 LEU A CA 1
ATOM 1407 C C . LEU A 1 175 ? -4.431 5.069 23.723 1.00 68.31 175 LEU A C 1
ATOM 1409 O O . LEU A 1 175 ? -4.875 5.543 24.788 1.00 68.31 175 LEU A O 1
#